Protein AF-A0A6M9U0V6-F1 (afdb_monomer_lite)

pLDDT: mean 88.98, std 13.95, range [37.47, 98.0]

Sequence (116 aa):
MRNNAQTLVLKNDWVPSSSGNAYIGKYTIGRFHMTESFIIEYMKLIHGIEIPDSWVSSCFTNISDIDTRKVMYMEGCDILTIDTMNKIRNAVKSPPEDLKIYCNGTHVTKIELMEE

Radius of gyration: 14.81 Å; chains: 1; bounding box: 31×38×35 Å

Structure (mmCIF, N/CA/C/O backbone):
data_AF-A0A6M9U0V6-F1
#
_entry.id   AF-A0A6M9U0V6-F1
#
loop_
_atom_site.group_PDB
_atom_site.id
_atom_site.type_symbol
_atom_site.label_atom_id
_atom_site.label_alt_id
_atom_site.label_comp_id
_atom_site.label_asym_id
_atom_site.label_entity_id
_atom_site.label_seq_id
_atom_site.pdbx_PDB_ins_code
_atom_site.Cartn_x
_atom_site.Cartn_y
_atom_site.Cartn_z
_atom_site.occupancy
_atom_site.B_iso_or_equiv
_atom_site.auth_seq_id
_atom_site.auth_comp_id
_atom_site.auth_asym_id
_atom_site.auth_atom_id
_atom_site.pdbx_PDB_model_num
ATOM 1 N N . MET A 1 1 ? 16.941 11.739 18.863 1.00 37.47 1 MET A N 1
ATOM 2 C CA . MET A 1 1 ? 16.164 10.671 18.199 1.00 37.47 1 MET A CA 1
ATOM 3 C C . MET A 1 1 ? 14.715 11.121 18.148 1.00 37.47 1 MET A C 1
ATOM 5 O O . MET A 1 1 ? 14.119 11.307 19.199 1.00 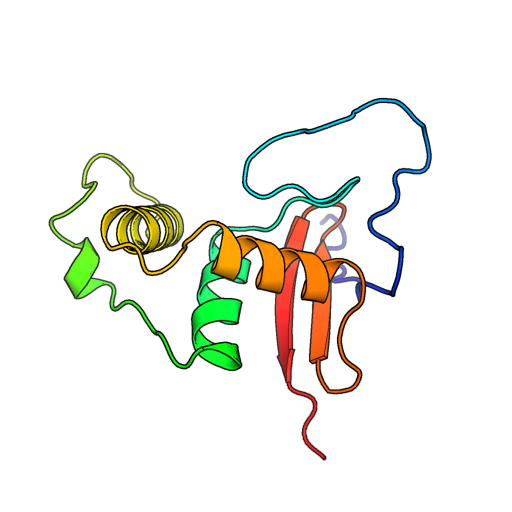37.47 1 MET A O 1
ATOM 9 N N . ARG A 1 2 ? 14.183 11.426 16.960 1.00 42.53 2 ARG A N 1
ATOM 10 C CA . ARG A 1 2 ? 12.759 11.763 16.804 1.00 42.53 2 ARG A CA 1
ATOM 11 C C . ARG A 1 2 ? 11.991 10.456 17.011 1.00 42.53 2 ARG A C 1
ATOM 13 O O . ARG A 1 2 ? 12.369 9.460 16.404 1.00 42.53 2 ARG A O 1
ATOM 20 N N . ASN A 1 3 ? 11.003 10.428 17.903 1.00 44.97 3 ASN A N 1
ATOM 21 C CA . ASN A 1 3 ? 10.148 9.257 18.087 1.00 44.97 3 ASN A CA 1
ATOM 22 C C . ASN A 1 3 ? 9.526 8.888 16.732 1.00 44.97 3 ASN A C 1
ATOM 24 O O . ASN A 1 3 ? 8.612 9.570 16.278 1.00 44.97 3 ASN A O 1
ATOM 28 N N . ASN A 1 4 ? 10.024 7.830 16.088 1.00 59.50 4 ASN A N 1
ATOM 29 C CA . ASN A 1 4 ? 9.398 7.197 14.924 1.00 59.50 4 ASN A CA 1
ATOM 30 C C . ASN A 1 4 ? 8.194 6.370 15.400 1.00 59.50 4 ASN A C 1
ATOM 32 O O . ASN A 1 4 ? 8.123 5.166 15.168 1.00 59.50 4 ASN A O 1
ATOM 36 N N . ALA A 1 5 ? 7.292 6.992 16.158 1.00 72.25 5 ALA A N 1
ATOM 37 C CA . ALA A 1 5 ? 6.092 6.326 16.624 1.00 72.25 5 ALA A CA 1
ATOM 38 C C . ALA A 1 5 ? 5.180 6.115 15.411 1.00 72.25 5 ALA A C 1
ATOM 40 O O . ALA A 1 5 ? 4.715 7.080 14.804 1.00 72.25 5 ALA A O 1
ATOM 41 N N . GLN A 1 6 ? 4.980 4.853 15.033 1.00 87.19 6 GLN A N 1
ATOM 42 C CA . GLN A 1 6 ? 3.932 4.483 14.093 1.00 87.19 6 GLN A CA 1
ATOM 43 C C . GLN A 1 6 ? 2.578 4.744 14.754 1.00 87.19 6 GLN A C 1
ATOM 45 O O . GLN A 1 6 ? 2.312 4.252 15.851 1.00 87.19 6 GLN A O 1
ATOM 50 N N . THR A 1 7 ? 1.732 5.515 14.081 1.00 94.00 7 THR A N 1
ATOM 51 C CA . THR A 1 7 ? 0.363 5.807 14.509 1.00 94.00 7 THR A CA 1
ATOM 52 C C . THR A 1 7 ? -0.600 5.006 13.646 1.00 94.00 7 THR A C 1
ATOM 54 O O . THR A 1 7 ? -0.417 4.934 12.432 1.00 94.00 7 THR A O 1
ATOM 57 N N . LEU A 1 8 ? -1.619 4.402 14.257 1.00 95.62 8 LEU A N 1
ATOM 58 C CA . LEU A 1 8 ? -2.688 3.725 13.524 1.00 95.62 8 LEU A CA 1
ATOM 59 C C . LEU A 1 8 ? -3.525 4.761 12.758 1.00 95.62 8 LEU A C 1
ATOM 61 O O . LEU A 1 8 ? -3.937 5.765 13.335 1.00 95.62 8 LEU A O 1
ATOM 65 N N . VAL A 1 9 ? -3.776 4.513 11.475 1.00 94.81 9 VAL A N 1
ATOM 66 C CA . VAL A 1 9 ? -4.673 5.323 10.647 1.00 94.81 9 VAL A CA 1
ATOM 67 C C . VAL A 1 9 ? -6.110 4.937 10.972 1.00 94.81 9 VAL A C 1
ATOM 69 O O . VAL A 1 9 ? -6.482 3.773 10.854 1.00 94.81 9 VAL A O 1
ATOM 72 N N . LEU A 1 10 ? -6.924 5.912 11.371 1.00 95.19 10 LEU A N 1
ATOM 73 C CA . LEU A 1 10 ? -8.345 5.721 11.638 1.00 95.19 10 LEU A CA 1
ATOM 74 C C . LEU A 1 10 ? -9.204 6.222 10.474 1.00 95.19 10 LEU A C 1
ATOM 76 O O . LEU A 1 10 ? -8.781 7.006 9.618 1.00 95.19 10 LEU A O 1
ATOM 80 N N . LYS A 1 11 ? -10.464 5.784 10.453 1.00 93.88 11 LYS A N 1
ATOM 81 C CA . LYS A 1 11 ? -11.451 6.260 9.484 1.00 93.88 11 LYS A CA 1
ATOM 82 C C . LYS A 1 11 ? -11.546 7.789 9.520 1.00 93.88 11 LYS A C 1
ATOM 84 O O . LYS A 1 11 ? -11.738 8.376 10.577 1.00 93.88 11 LYS A O 1
ATOM 89 N N . ASN A 1 12 ? -11.485 8.413 8.342 1.00 90.12 12 ASN A N 1
ATOM 90 C CA . ASN A 1 12 ? -11.526 9.869 8.136 1.00 90.12 12 ASN A CA 1
ATOM 91 C C . ASN A 1 12 ? -10.306 10.669 8.625 1.00 90.12 12 ASN A C 1
ATOM 93 O O . ASN A 1 12 ? -10.289 11.885 8.440 1.00 90.12 12 ASN A O 1
ATOM 97 N N . ASP A 1 13 ? -9.241 10.024 9.107 1.00 90.62 13 ASP A N 1
ATOM 98 C CA . ASP A 1 13 ? -7.990 10.714 9.461 1.00 90.62 13 ASP A CA 1
ATOM 99 C C . ASP A 1 13 ? -7.331 11.420 8.276 1.00 90.62 13 ASP A C 1
ATOM 101 O O . ASP A 1 13 ? -6.507 12.315 8.446 1.00 90.62 13 ASP A O 1
ATOM 105 N N . TRP A 1 14 ? -7.657 10.998 7.060 1.00 88.44 14 TRP A N 1
ATOM 106 C CA . TRP A 1 14 ? -7.140 11.596 5.840 1.00 88.44 14 TRP A CA 1
ATOM 107 C C . TRP A 1 14 ? -7.650 13.026 5.621 1.00 88.44 14 TRP A C 1
ATOM 109 O O . TRP A 1 14 ? -6.992 13.787 4.911 1.00 88.44 14 TRP A O 1
ATOM 119 N N . VAL A 1 15 ?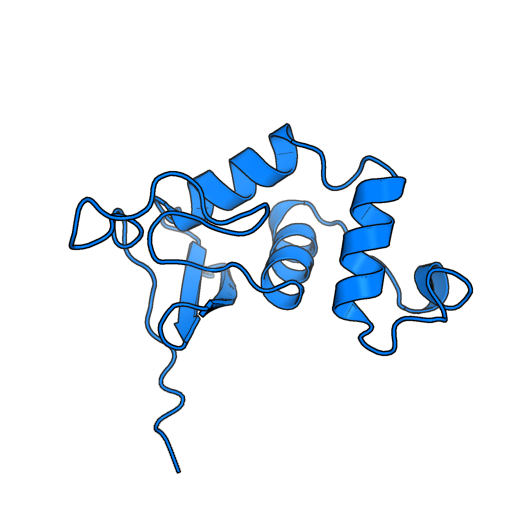 -8.796 13.403 6.203 1.00 86.69 15 VAL A N 1
ATOM 120 C CA . VAL A 1 15 ? -9.406 14.722 6.000 1.00 86.69 15 VAL A CA 1
ATOM 121 C C . VAL A 1 15 ? -8.468 15.797 6.566 1.00 86.69 15 VAL A C 1
ATOM 123 O O . VAL A 1 15 ? -8.147 15.770 7.757 1.00 86.69 15 VAL A O 1
ATOM 126 N N . PRO A 1 16 ? -7.982 16.740 5.739 1.00 72.25 16 PRO A N 1
ATOM 127 C CA . PRO A 1 16 ? -7.078 17.773 6.217 1.00 72.25 16 PRO A CA 1
ATOM 128 C C . PRO A 1 16 ? -7.803 18.704 7.196 1.00 72.25 16 PRO A C 1
ATOM 130 O O . PRO A 1 16 ? -8.971 19.041 7.012 1.00 72.25 16 PRO A O 1
ATOM 133 N N . SER A 1 17 ? -7.095 19.152 8.234 1.00 63.53 17 SER A N 1
ATOM 134 C CA . SER A 1 17 ? -7.638 20.075 9.243 1.00 63.53 17 SER A CA 1
ATOM 135 C C . SER A 1 17 ? -7.912 21.485 8.693 1.00 63.53 17 SER A C 1
ATOM 137 O O . SER A 1 17 ? -8.568 22.282 9.356 1.00 63.53 17 SER A O 1
ATOM 139 N N . SER A 1 18 ? -7.424 21.802 7.491 1.00 61.72 18 SER A N 1
ATOM 140 C CA . SER A 1 18 ? -7.697 23.045 6.769 1.00 61.72 18 SER A CA 1
ATOM 141 C C . SER A 1 18 ? -8.016 22.758 5.298 1.00 61.72 18 SER A C 1
ATOM 143 O O . SER A 1 18 ? -7.520 21.801 4.707 1.00 61.72 18 SER A O 1
ATOM 145 N N . SER A 1 19 ? -8.856 23.600 4.692 1.00 55.53 19 SER A N 1
ATOM 146 C CA . SER A 1 19 ? -9.334 23.486 3.303 1.00 55.53 19 SER A CA 1
ATOM 147 C C . SER A 1 19 ? -8.266 23.765 2.233 1.00 55.53 19 SER A C 1
ATOM 149 O O . SER A 1 19 ? -8.551 23.703 1.036 1.00 55.53 19 SER A O 1
ATOM 151 N N . GLY A 1 20 ? -7.037 24.081 2.643 1.00 53.31 20 GLY A N 1
ATOM 152 C CA . GLY A 1 20 ? -5.922 24.334 1.746 1.00 53.31 20 GLY A CA 1
ATOM 153 C C . GLY A 1 20 ? -5.269 23.029 1.322 1.00 53.31 20 GLY A C 1
ATOM 154 O O . GLY A 1 20 ? -4.433 22.516 2.058 1.00 53.31 20 GLY A O 1
ATOM 155 N N . ASN A 1 21 ? -5.675 22.531 0.150 1.00 49.62 21 ASN A N 1
ATOM 156 C CA . ASN A 1 21 ? -4.9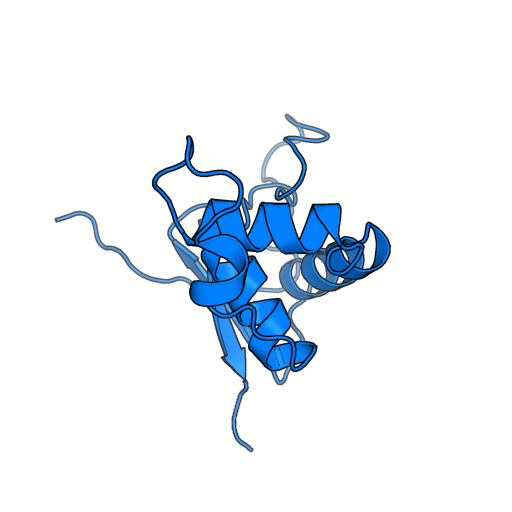10 21.733 -0.826 1.00 49.62 21 ASN A CA 1
ATOM 157 C C . ASN A 1 21 ? -5.763 20.591 -1.395 1.00 49.62 21 ASN A C 1
ATOM 159 O O . ASN A 1 21 ? -5.632 19.417 -1.042 1.00 49.62 21 ASN A O 1
ATOM 163 N N . ALA A 1 22 ? -6.645 20.964 -2.323 1.00 48.03 22 ALA A N 1
ATOM 164 C CA . ALA A 1 22 ? -7.210 20.034 -3.283 1.00 48.03 22 ALA A CA 1
ATOM 165 C C . ALA A 1 22 ? -6.073 19.489 -4.170 1.00 48.03 22 ALA A C 1
ATOM 167 O O . ALA A 1 22 ? -5.406 20.255 -4.854 1.00 48.03 22 ALA A O 1
ATOM 168 N N . TYR A 1 23 ? -5.891 18.166 -4.136 1.00 48.53 23 TYR A N 1
ATOM 169 C CA . TYR A 1 23 ? -5.013 17.350 -4.990 1.00 48.53 23 TYR A CA 1
ATOM 170 C C . TYR A 1 23 ? -3.491 17.628 -4.897 1.00 48.53 23 TYR A C 1
ATOM 172 O O . TYR A 1 23 ? -2.986 18.584 -5.472 1.00 48.53 23 TYR A O 1
ATOM 180 N N . ILE A 1 24 ? -2.731 16.738 -4.233 1.00 61.72 24 ILE A N 1
ATOM 181 C CA . ILE A 1 24 ? -1.271 16.889 -4.001 1.00 61.72 24 ILE A CA 1
ATOM 182 C C . ILE A 1 24 ? -0.453 15.719 -4.601 1.00 61.72 24 ILE A C 1
ATOM 184 O O . ILE A 1 24 ? 0.653 15.420 -4.167 1.00 61.72 24 ILE A O 1
ATOM 188 N N . GLY A 1 25 ? -0.976 15.032 -5.623 1.00 73.75 25 GLY A N 1
ATOM 189 C CA . GLY A 1 25 ? -0.218 14.037 -6.397 1.00 73.75 25 GLY A CA 1
ATOM 190 C C . GLY A 1 25 ? -0.696 12.588 -6.269 1.00 73.75 25 GLY A C 1
ATOM 191 O O . GLY A 1 25 ? -1.602 12.260 -5.501 1.00 73.75 25 GLY A O 1
ATOM 192 N N . LYS A 1 26 ? -0.079 11.715 -7.073 1.00 83.88 26 LYS A N 1
ATOM 193 C CA . LYS A 1 26 ? -0.539 10.349 -7.385 1.00 83.88 26 LYS A CA 1
ATOM 194 C C . LYS A 1 26 ? -0.784 9.468 -6.156 1.00 83.88 26 LYS A C 1
ATOM 196 O O . LYS A 1 26 ? -1.778 8.738 -6.122 1.00 83.88 26 LYS A O 1
ATOM 201 N N . TYR A 1 27 ? 0.069 9.577 -5.142 1.00 90.69 27 TYR A N 1
ATOM 202 C CA . TYR A 1 27 ? 0.025 8.754 -3.929 1.00 90.69 27 TYR A CA 1
ATOM 203 C C . TYR A 1 27 ? -0.508 9.502 -2.703 1.00 90.69 27 TYR A C 1
ATOM 205 O O . TYR A 1 27 ? -0.291 9.079 -1.572 1.00 90.69 27 TYR A O 1
ATOM 213 N N . THR A 1 28 ? -1.227 10.610 -2.902 1.00 89.81 28 THR A N 1
ATOM 214 C CA . THR A 1 28 ? -1.733 11.432 -1.793 1.00 89.81 28 THR A CA 1
ATOM 215 C C . THR A 1 28 ? -3.225 11.242 -1.530 1.00 89.81 28 THR A C 1
ATOM 217 O O . THR A 1 28 ? -4.018 11.001 -2.445 1.00 89.81 28 THR A O 1
ATOM 220 N N . ILE A 1 29 ? -3.610 11.337 -0.254 1.00 88.50 29 ILE A N 1
ATOM 221 C CA . ILE A 1 29 ? -4.993 11.248 0.231 1.00 88.50 29 ILE A CA 1
ATOM 222 C C . ILE A 1 29 ? -5.175 12.259 1.362 1.00 88.50 29 ILE A C 1
ATOM 224 O O . ILE A 1 29 ? -4.849 11.986 2.517 1.00 88.50 29 ILE A O 1
ATOM 228 N N . GLY A 1 30 ? -5.700 13.438 1.024 1.00 87.25 30 GLY A N 1
ATOM 229 C CA . GLY A 1 30 ? -5.811 14.550 1.967 1.00 87.25 30 GLY A CA 1
ATOM 230 C C . GLY A 1 30 ? -4.458 14.854 2.612 1.00 87.25 30 GLY A C 1
ATOM 231 O O . GLY A 1 30 ? -3.528 15.226 1.903 1.00 87.25 30 GLY A O 1
ATOM 232 N N . ARG A 1 31 ? -4.323 14.664 3.932 1.00 87.75 31 ARG A N 1
ATOM 233 C CA . ARG A 1 31 ? -3.042 14.879 4.636 1.00 87.75 31 ARG A CA 1
ATOM 234 C C . ARG A 1 31 ? -1.999 13.771 4.442 1.00 87.75 31 ARG A C 1
ATOM 236 O O . ARG A 1 31 ? -0.854 13.961 4.841 1.00 87.75 31 ARG A O 1
ATOM 243 N N . PHE A 1 32 ? -2.387 12.610 3.916 1.00 92.06 32 PHE A N 1
ATOM 244 C CA . PHE A 1 32 ? -1.516 11.442 3.835 1.00 92.06 32 PHE A CA 1
ATOM 245 C C . PHE A 1 32 ? -0.771 11.338 2.504 1.00 92.06 32 PHE A C 1
ATOM 247 O O . PHE A 1 32 ? -1.332 11.610 1.444 1.00 92.06 32 PHE A O 1
ATOM 254 N N . HIS A 1 33 ? 0.471 10.862 2.573 1.00 93.12 33 HIS A N 1
ATOM 255 C CA . HIS A 1 33 ? 1.289 10.422 1.448 1.00 93.12 33 HIS A CA 1
ATOM 256 C C . HIS A 1 33 ? 1.576 8.925 1.602 1.00 93.12 33 HIS A C 1
ATOM 258 O O . HIS A 1 33 ? 2.233 8.515 2.557 1.00 93.12 33 HIS A O 1
ATOM 264 N N . MET A 1 34 ? 1.080 8.099 0.687 1.00 95.19 34 MET A N 1
ATOM 265 C CA . MET A 1 34 ? 1.382 6.668 0.657 1.00 95.19 34 MET A CA 1
ATOM 266 C C . MET A 1 34 ? 2.801 6.466 0.139 1.00 95.19 34 MET A C 1
ATOM 268 O O . MET A 1 34 ? 3.139 6.986 -0.922 1.00 95.19 34 MET A O 1
ATOM 272 N N . THR A 1 35 ? 3.635 5.751 0.890 1.00 96.50 35 THR A N 1
ATOM 273 C CA . THR A 1 35 ? 4.974 5.395 0.411 1.00 96.50 35 THR A CA 1
ATOM 274 C C . THR A 1 35 ? 4.899 4.274 -0.616 1.00 96.50 35 THR A C 1
ATOM 276 O O . THR A 1 35 ? 3.983 3.451 -0.606 1.00 96.50 35 THR A O 1
ATOM 279 N N . GLU A 1 36 ? 5.897 4.212 -1.486 1.00 96.69 36 GLU A N 1
ATOM 280 C CA . GLU A 1 36 ? 6.065 3.148 -2.471 1.00 96.69 36 GLU A CA 1
ATOM 281 C C . GLU A 1 36 ? 6.137 1.780 -1.781 1.00 96.69 36 GLU A C 1
ATOM 283 O O . GLU A 1 36 ? 5.464 0.842 -2.204 1.00 96.69 36 GLU A O 1
ATOM 288 N N . SER A 1 37 ? 6.846 1.698 -0.651 1.00 96.56 37 SER A N 1
ATOM 289 C CA . SER A 1 37 ? 6.902 0.501 0.193 1.00 96.56 37 SER A CA 1
ATOM 290 C C . SER A 1 37 ? 5.523 0.052 0.691 1.00 96.56 37 SER A C 1
ATOM 292 O O . SER A 1 37 ? 5.204 -1.133 0.639 1.00 96.56 37 SER A O 1
ATOM 294 N N . PHE A 1 38 ? 4.664 0.987 1.114 1.00 97.62 38 PHE A N 1
ATOM 295 C CA . PHE A 1 38 ? 3.292 0.678 1.518 1.00 97.62 38 PHE A CA 1
ATOM 296 C C . PHE A 1 38 ? 2.458 0.176 0.335 1.00 97.62 38 PHE A C 1
ATOM 298 O O . PHE A 1 38 ? 1.692 -0.771 0.491 1.00 97.62 38 PHE A O 1
ATOM 305 N N . ILE A 1 39 ? 2.606 0.784 -0.846 1.00 97.94 39 ILE A N 1
ATOM 306 C CA . ILE A 1 39 ? 1.899 0.354 -2.060 1.00 97.94 39 ILE A CA 1
ATOM 307 C C . ILE A 1 39 ? 2.307 -1.075 -2.433 1.00 97.94 39 ILE A C 1
ATOM 309 O O . ILE A 1 39 ? 1.439 -1.898 -2.712 1.00 97.94 39 ILE A O 1
ATOM 313 N N . ILE A 1 40 ? 3.604 -1.386 -2.406 1.00 97.88 40 ILE A N 1
ATOM 314 C CA . ILE A 1 40 ? 4.119 -2.732 -2.693 1.00 97.88 40 ILE A CA 1
ATOM 315 C C . ILE A 1 40 ? 3.561 -3.747 -1.697 1.00 97.88 40 ILE A C 1
ATOM 317 O O . ILE A 1 40 ? 3.045 -4.783 -2.113 1.00 97.88 40 ILE A O 1
ATOM 321 N N . GLU A 1 41 ? 3.606 -3.438 -0.401 1.00 97.81 41 GLU A N 1
ATOM 322 C CA . GLU A 1 41 ? 3.100 -4.347 0.628 1.00 97.81 41 GLU A CA 1
ATOM 323 C C . GLU A 1 41 ? 1.582 -4.543 0.514 1.00 97.81 41 GLU A C 1
ATOM 325 O O . GLU A 1 41 ? 1.088 -5.660 0.644 1.00 97.81 41 GLU A O 1
ATOM 330 N N . TYR A 1 42 ? 0.829 -3.490 0.177 1.00 97.81 42 TYR A N 1
ATOM 331 C CA . TYR A 1 42 ? -0.602 -3.605 -0.107 1.00 97.81 42 TYR A CA 1
ATOM 332 C C . TYR A 1 42 ? -0.864 -4.552 -1.282 1.00 97.81 42 TYR A C 1
ATOM 334 O O . TYR A 1 42 ? -1.725 -5.427 -1.195 1.00 97.81 42 TYR A O 1
ATOM 342 N N . MET A 1 43 ? -0.129 -4.398 -2.387 1.00 98.00 43 MET A N 1
ATOM 343 C CA . MET A 1 43 ? -0.279 -5.270 -3.557 1.00 98.00 43 MET A CA 1
ATOM 344 C C . MET A 1 43 ? 0.055 -6.725 -3.221 1.00 98.00 43 MET A C 1
ATOM 346 O O . MET A 1 43 ? -0.651 -7.635 -3.660 1.00 98.00 43 MET A O 1
ATOM 350 N N . LYS A 1 44 ? 1.065 -6.946 -2.380 1.00 97.44 44 LYS A N 1
ATOM 351 C CA . LYS A 1 44 ? 1.425 -8.276 -1.900 1.00 97.44 44 LYS A CA 1
ATOM 352 C C . LYS A 1 44 ? 0.331 -8.886 -1.024 1.00 97.44 44 LYS A C 1
ATOM 354 O O . LYS A 1 44 ? -0.139 -9.977 -1.330 1.00 97.44 44 LYS A O 1
ATOM 359 N N . LEU A 1 45 ? -0.098 -8.192 0.030 1.00 96.38 45 LEU A N 1
ATOM 360 C CA . LEU A 1 45 ? -1.033 -8.733 1.022 1.00 96.38 45 LEU A CA 1
ATOM 361 C C . LEU A 1 45 ? -2.469 -8.846 0.500 1.00 96.38 45 LEU A C 1
ATOM 363 O O . LEU A 1 45 ? -3.134 -9.844 0.754 1.00 96.38 45 LEU A O 1
ATOM 367 N N . ILE A 1 46 ? -2.956 -7.836 -0.225 1.00 96.38 46 ILE A N 1
ATOM 368 C CA . ILE A 1 46 ? -4.369 -7.746 -0.628 1.00 96.38 46 ILE A CA 1
ATOM 369 C C . ILE A 1 46 ? -4.602 -8.332 -2.020 1.00 96.38 46 ILE A C 1
ATOM 371 O O . ILE A 1 46 ? -5.650 -8.923 -2.278 1.00 96.38 46 ILE A O 1
ATOM 375 N N . HIS A 1 47 ? -3.641 -8.171 -2.932 1.00 95.44 47 HIS A N 1
ATOM 376 C CA . HIS A 1 47 ? -3.769 -8.651 -4.309 1.00 95.44 47 HIS A CA 1
ATOM 377 C C . HIS A 1 47 ? -2.961 -9.924 -4.596 1.00 95.44 47 HIS A C 1
ATOM 379 O O . HIS A 1 47 ? -3.134 -10.499 -5.669 1.00 95.44 47 HIS A O 1
ATOM 385 N N . GLY A 1 48 ? -2.106 -10.382 -3.674 1.00 96.56 48 GLY A N 1
ATOM 386 C CA . GLY A 1 48 ? -1.242 -11.546 -3.894 1.00 96.56 48 GLY A CA 1
ATOM 387 C C . GLY A 1 48 ? -0.175 -11.314 -4.968 1.00 96.56 48 GLY A C 1
ATOM 388 O O . GLY A 1 48 ? 0.343 -12.275 -5.534 1.00 96.56 48 GLY A O 1
ATOM 389 N N . ILE A 1 49 ? 0.123 -10.051 -5.293 1.00 97.00 49 ILE A N 1
ATOM 390 C CA . ILE A 1 49 ? 1.062 -9.680 -6.353 1.00 97.00 49 ILE A CA 1
ATOM 391 C C . ILE A 1 49 ? 2.352 -9.190 -5.712 1.00 97.00 49 ILE A C 1
ATOM 393 O O . ILE A 1 49 ? 2.407 -8.105 -5.137 1.00 97.00 49 ILE A O 1
ATOM 397 N N . GLU A 1 50 ? 3.410 -9.978 -5.863 1.00 96.94 50 GLU A N 1
ATOM 398 C CA . GLU A 1 50 ? 4.759 -9.623 -5.441 1.00 96.94 50 GLU A CA 1
ATOM 399 C C . GLU A 1 50 ? 5.646 -9.434 -6.673 1.00 96.94 50 GLU A C 1
ATOM 401 O O . GLU A 1 50 ? 5.717 -10.314 -7.529 1.00 96.94 50 GLU A O 1
ATOM 406 N N . ILE A 1 51 ? 6.315 -8.280 -6.767 1.00 96.62 51 ILE A N 1
ATOM 407 C CA . ILE A 1 51 ? 7.269 -7.982 -7.842 1.00 96.62 51 ILE A CA 1
ATOM 408 C C . ILE A 1 51 ? 8.683 -8.317 -7.353 1.00 96.62 51 ILE A C 1
ATOM 410 O O . ILE A 1 51 ? 9.202 -7.610 -6.482 1.00 96.62 51 ILE A O 1
ATOM 414 N N . PRO A 1 52 ? 9.338 -9.359 -7.898 1.00 95.56 52 PRO A N 1
ATOM 415 C CA . PRO A 1 52 ? 10.708 -9.698 -7.537 1.00 95.56 52 PRO A CA 1
ATOM 416 C C . PRO A 1 52 ? 11.699 -8.621 -7.987 1.00 95.56 52 PRO A C 1
ATOM 418 O O . PRO A 1 52 ? 11.567 -8.057 -9.075 1.00 95.56 52 PRO A O 1
ATOM 421 N N . ASP A 1 53 ? 12.766 -8.407 -7.214 1.00 95.19 53 ASP A N 1
ATOM 422 C CA . ASP A 1 53 ? 13.850 -7.479 -7.581 1.00 95.19 53 ASP A CA 1
ATOM 423 C C . ASP A 1 53 ? 14.466 -7.821 -8.949 1.00 95.19 53 ASP A C 1
ATOM 425 O O . ASP A 1 53 ? 14.861 -6.935 -9.709 1.00 95.19 53 ASP A O 1
ATOM 429 N N . SER A 1 54 ? 14.504 -9.111 -9.304 1.00 94.88 54 SER A N 1
ATOM 430 C CA . SER A 1 54 ? 15.025 -9.581 -10.589 1.00 94.88 54 SER A CA 1
ATOM 431 C C . SER A 1 54 ? 14.237 -9.047 -11.787 1.00 94.88 54 SER A C 1
ATOM 433 O O . SER A 1 54 ? 14.849 -8.765 -12.816 1.00 94.88 54 SER A O 1
ATOM 435 N N . TRP A 1 55 ? 12.922 -8.837 -11.661 1.00 94.25 55 TRP A N 1
ATOM 436 C CA . TRP A 1 55 ? 12.077 -8.326 -12.748 1.00 94.25 55 TRP A CA 1
ATOM 437 C C . TRP A 1 55 ? 12.378 -6.871 -13.076 1.00 94.25 55 TRP A C 1
ATOM 439 O O . TRP A 1 55 ? 12.312 -6.465 -14.233 1.00 94.25 55 TRP A O 1
ATOM 449 N N . VAL A 1 56 ? 12.739 -6.091 -12.059 1.00 95.38 56 VAL A N 1
ATOM 450 C CA . VAL A 1 56 ? 13.082 -4.683 -12.242 1.00 95.38 56 VAL A CA 1
ATOM 451 C C . VAL A 1 56 ? 14.572 -4.466 -12.440 1.00 95.38 56 VAL A C 1
ATOM 453 O O . VAL A 1 56 ? 14.935 -3.378 -12.857 1.00 95.38 56 VAL A O 1
ATOM 456 N N . SER A 1 57 ? 15.429 -5.468 -12.215 1.00 90.88 57 SER A N 1
ATOM 457 C CA . SER A 1 57 ? 16.897 -5.353 -12.210 1.00 90.88 57 SER A CA 1
ATOM 458 C C . SER A 1 57 ? 17.504 -4.676 -13.450 1.00 90.88 57 SER A C 1
ATOM 460 O O . SER A 1 57 ? 18.436 -3.881 -13.305 1.00 90.88 57 SER A O 1
ATOM 462 N N . SER A 1 58 ? 16.935 -4.901 -14.637 1.00 89.81 58 SER A N 1
ATOM 463 C CA . SER A 1 58 ? 17.348 -4.295 -15.912 1.00 89.81 58 SER A CA 1
ATOM 464 C C . SER A 1 58 ? 16.508 -3.086 -16.349 1.00 89.81 58 SER A C 1
ATOM 466 O O . SER A 1 58 ? 16.829 -2.449 -17.349 1.00 89.81 58 SER A O 1
ATOM 468 N N . CYS A 1 59 ? 15.434 -2.759 -15.628 1.00 87.62 59 CYS A N 1
ATOM 469 C CA . CYS A 1 59 ? 14.518 -1.658 -15.932 1.00 87.62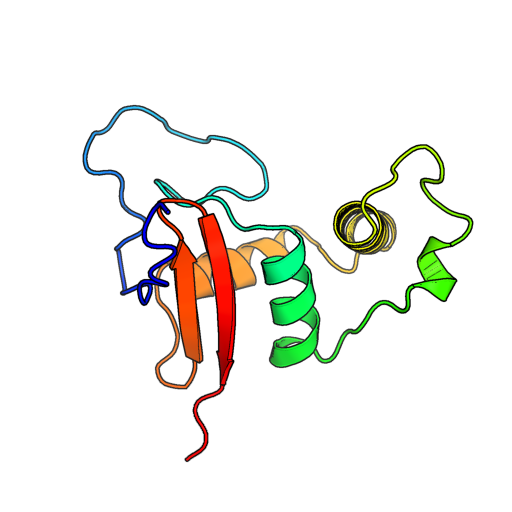 59 CYS A CA 1
ATOM 470 C C . CYS A 1 59 ? 14.743 -0.483 -14.975 1.00 87.62 59 CYS A C 1
ATOM 472 O O . CYS A 1 59 ? 15.046 -0.688 -13.800 1.00 87.62 59 CYS A O 1
ATOM 474 N N . PHE A 1 60 ? 14.564 0.754 -15.453 1.00 89.19 60 PHE A N 1
ATOM 475 C CA . PHE A 1 60 ? 14.679 1.962 -14.619 1.00 89.19 60 PHE A CA 1
ATOM 476 C C . PHE A 1 60 ? 16.015 2.046 -13.853 1.00 89.19 60 PHE A C 1
ATOM 478 O O . PHE A 1 60 ? 16.064 2.453 -12.697 1.00 89.19 60 PHE A O 1
ATOM 485 N N . THR A 1 61 ? 17.114 1.614 -14.481 1.00 90.94 61 THR A N 1
ATOM 486 C CA . THR A 1 61 ? 18.443 1.493 -13.846 1.00 90.94 61 THR A CA 1
ATOM 487 C C . THR A 1 61 ? 19.046 2.833 -13.422 1.00 90.94 61 THR A C 1
ATOM 489 O O . THR A 1 61 ? 19.983 2.868 -12.631 1.00 90.94 61 THR A O 1
ATOM 492 N N . ASN A 1 62 ? 18.492 3.941 -13.916 1.00 94.94 62 ASN A N 1
ATOM 493 C CA . ASN A 1 62 ? 18.802 5.302 -13.489 1.00 94.94 62 ASN A CA 1
ATOM 494 C C . ASN A 1 62 ? 18.214 5.665 -12.111 1.00 94.94 62 ASN A C 1
ATOM 496 O O . ASN A 1 62 ? 18.532 6.728 -11.585 1.00 94.94 62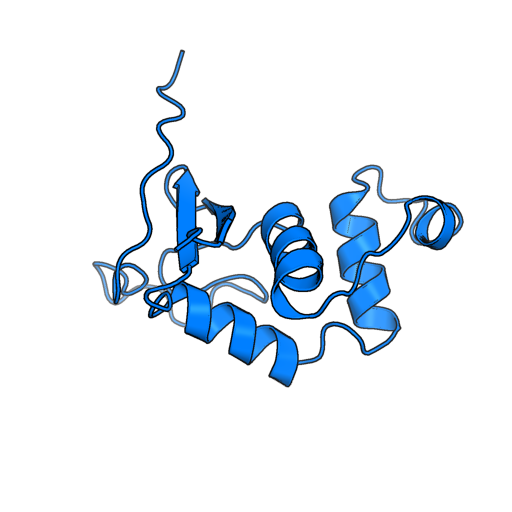 ASN A O 1
ATOM 500 N N . ILE A 1 63 ? 17.355 4.818 -11.540 1.00 95.19 63 ILE A N 1
ATOM 501 C CA . ILE A 1 63 ? 16.754 4.986 -10.215 1.00 95.19 63 ILE A CA 1
ATOM 502 C C . ILE A 1 63 ? 17.404 3.973 -9.273 1.00 95.19 63 ILE A C 1
ATOM 504 O O . ILE A 1 63 ? 17.425 2.779 -9.553 1.00 95.19 63 ILE A O 1
ATOM 508 N N . SER A 1 64 ? 17.957 4.443 -8.154 1.00 94.06 64 SER A N 1
ATOM 509 C CA . SER A 1 64 ? 18.621 3.569 -7.179 1.00 94.06 64 SER A CA 1
ATOM 510 C C . SER A 1 64 ? 17.645 2.883 -6.224 1.00 94.06 64 SER A C 1
ATOM 512 O O . SER A 1 64 ? 17.928 1.788 -5.749 1.00 94.06 64 SER A O 1
ATOM 514 N N . ASP A 1 65 ? 16.517 3.530 -5.925 1.00 95.19 65 ASP A N 1
ATOM 515 C CA . ASP A 1 65 ? 15.516 3.016 -4.993 1.00 95.19 65 ASP A CA 1
ATOM 516 C C . ASP A 1 65 ? 14.698 1.880 -5.624 1.00 95.19 65 ASP A C 1
ATOM 518 O O . ASP A 1 65 ? 14.041 2.060 -6.652 1.00 95.19 65 ASP A O 1
ATOM 522 N N . ILE A 1 66 ? 14.762 0.691 -5.022 1.00 95.38 66 ILE A N 1
ATOM 523 C CA . ILE A 1 66 ? 14.154 -0.517 -5.589 1.00 95.38 66 ILE A CA 1
ATOM 524 C C . ILE A 1 66 ? 12.624 -0.474 -5.535 1.00 95.38 66 ILE A C 1
ATOM 526 O O . ILE A 1 66 ? 11.972 -0.926 -6.477 1.00 95.38 66 ILE A O 1
ATOM 530 N N . ASP A 1 67 ? 12.052 0.123 -4.491 1.00 96.31 67 ASP A N 1
ATOM 531 C CA . ASP A 1 67 ? 10.604 0.214 -4.317 1.00 96.31 67 ASP A CA 1
ATOM 532 C C . ASP A 1 67 ? 9.991 1.146 -5.366 1.00 96.31 67 ASP A C 1
ATOM 534 O O . ASP A 1 67 ? 9.018 0.792 -6.034 1.00 96.31 67 ASP A O 1
ATOM 538 N N . THR A 1 68 ? 10.638 2.281 -5.630 1.00 96.19 68 THR A N 1
ATOM 539 C CA . THR A 1 68 ? 10.275 3.174 -6.735 1.00 96.19 68 THR A CA 1
ATOM 540 C C . THR A 1 68 ? 10.274 2.428 -8.070 1.00 96.19 68 THR A C 1
ATOM 542 O O . THR A 1 68 ? 9.316 2.534 -8.838 1.00 96.19 68 THR A O 1
ATOM 545 N N . ARG A 1 69 ? 11.301 1.611 -8.349 1.00 97.06 69 ARG A N 1
ATOM 546 C CA . ARG A 1 69 ? 11.364 0.816 -9.591 1.00 97.06 69 ARG A CA 1
ATOM 547 C C . ARG A 1 69 ? 10.240 -0.214 -9.676 1.00 97.06 69 ARG A C 1
ATOM 549 O O . ARG A 1 69 ? 9.678 -0.390 -10.754 1.00 97.06 69 ARG A O 1
ATOM 556 N N . LYS A 1 70 ? 9.895 -0.881 -8.569 1.00 97.56 70 LYS A N 1
ATOM 557 C CA . LYS A 1 70 ? 8.774 -1.836 -8.505 1.00 97.56 70 LYS A CA 1
ATOM 558 C C . LYS A 1 70 ? 7.441 -1.155 -8.768 1.00 97.56 70 LYS A C 1
ATOM 560 O O . LYS A 1 70 ? 6.659 -1.666 -9.562 1.00 97.56 70 LYS A O 1
ATOM 565 N N . VAL A 1 71 ? 7.196 0.006 -8.165 1.00 96.94 71 V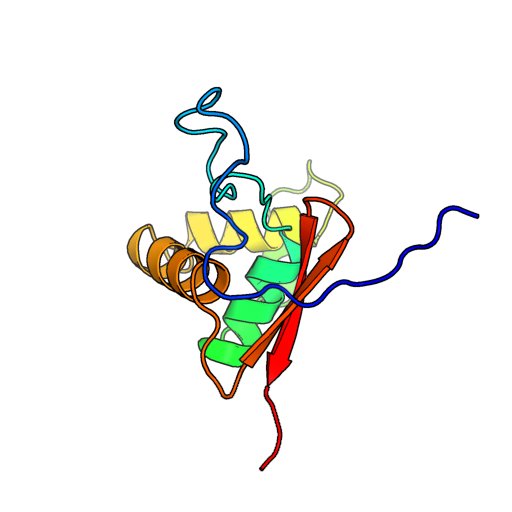AL A N 1
ATOM 566 C CA . VAL A 1 71 ? 5.973 0.775 -8.417 1.00 96.94 71 VAL A CA 1
ATOM 567 C C . VAL A 1 71 ? 5.897 1.217 -9.878 1.00 96.94 71 VAL A C 1
ATOM 569 O O . VAL A 1 71 ? 4.890 0.958 -10.531 1.00 96.94 71 VAL A O 1
ATOM 572 N N . MET A 1 72 ? 6.975 1.770 -10.441 1.00 96.00 72 MET A N 1
ATOM 573 C CA . MET A 1 72 ? 7.017 2.142 -11.863 1.00 96.00 72 MET A CA 1
ATOM 574 C C . MET A 1 72 ? 6.814 0.945 -12.798 1.00 96.00 72 MET A C 1
ATOM 576 O O . MET A 1 72 ? 6.150 1.073 -13.825 1.00 96.00 72 MET A O 1
ATOM 580 N N . TYR A 1 73 ? 7.353 -0.224 -12.447 1.00 96.94 73 TYR A N 1
ATOM 581 C CA . TYR A 1 73 ? 7.112 -1.461 -13.184 1.00 96.94 73 TYR A CA 1
ATOM 582 C C . TYR A 1 73 ? 5.636 -1.865 -13.135 1.00 96.94 73 TYR A C 1
ATOM 584 O O . TYR A 1 73 ? 5.042 -2.118 -14.179 1.00 96.94 73 TYR A O 1
ATOM 592 N N . MET A 1 74 ? 5.015 -1.862 -11.948 1.00 97.12 74 MET A N 1
ATOM 593 C CA . MET A 1 74 ? 3.588 -2.168 -11.813 1.00 97.12 74 MET A CA 1
ATOM 594 C C . MET A 1 74 ? 2.714 -1.208 -12.625 1.00 97.12 74 MET A C 1
ATOM 596 O O . MET A 1 74 ? 1.686 -1.611 -13.156 1.00 97.12 74 MET A O 1
ATOM 600 N N . GLU A 1 75 ? 3.112 0.052 -12.749 1.00 95.62 75 GLU A N 1
ATOM 601 C CA . GLU A 1 75 ? 2.400 1.038 -13.561 1.00 95.62 75 GLU A CA 1
ATOM 602 C C . GLU A 1 75 ? 2.584 0.809 -15.057 1.00 95.62 75 GLU A C 1
ATOM 604 O O . GLU A 1 75 ? 1.609 0.841 -15.799 1.00 95.62 75 GLU A O 1
ATOM 609 N N . GLY A 1 76 ? 3.817 0.549 -15.499 1.00 95.00 76 GLY A N 1
ATOM 610 C CA . GLY A 1 76 ? 4.119 0.273 -16.905 1.00 95.00 76 GLY A CA 1
ATOM 611 C C . GLY A 1 76 ? 3.535 -1.048 -17.414 1.00 95.00 76 GLY A C 1
ATOM 612 O O . GLY A 1 76 ? 3.371 -1.210 -18.620 1.00 95.00 76 GLY A O 1
ATOM 613 N N . CYS A 1 77 ? 3.219 -1.978 -16.510 1.00 95.19 77 CYS A N 1
ATOM 614 C CA . CYS A 1 77 ? 2.608 -3.271 -16.816 1.00 95.19 77 CYS A CA 1
ATOM 615 C C . CYS A 1 77 ? 1.101 -3.331 -16.510 1.00 95.19 77 CYS A C 1
ATOM 617 O O . CYS A 1 77 ? 0.558 -4.431 -16.431 1.00 95.19 77 CYS A O 1
ATOM 619 N N . ASP A 1 78 ? 0.432 -2.192 -16.295 1.00 96.00 78 ASP A N 1
ATOM 620 C CA . ASP A 1 78 ? -1.007 -2.111 -15.983 1.00 96.00 78 ASP A CA 1
ATOM 621 C C . ASP A 1 78 ? -1.447 -2.933 -14.747 1.00 96.00 78 ASP A C 1
ATOM 623 O O . ASP A 1 78 ? -2.611 -3.301 -14.596 1.00 96.00 78 ASP A O 1
ATOM 627 N N . ILE A 1 79 ? -0.531 -3.198 -13.812 1.00 96.62 79 ILE A N 1
ATOM 628 C CA . ILE A 1 79 ? -0.812 -3.849 -12.522 1.00 96.62 79 ILE A CA 1
ATOM 629 C C . ILE A 1 79 ? -1.383 -2.816 -11.535 1.00 96.62 79 ILE A C 1
ATOM 631 O O . ILE A 1 79 ? -2.398 -3.050 -10.869 1.00 96.62 79 ILE A O 1
ATOM 635 N N . LEU A 1 80 ? -0.762 -1.633 -11.467 1.00 96.44 80 LEU A N 1
ATOM 636 C CA . LEU A 1 80 ? -1.168 -0.523 -10.600 1.00 96.44 80 LEU A CA 1
ATOM 637 C C . LEU A 1 80 ? -2.051 0.483 -11.358 1.00 96.44 80 LEU A C 1
ATOM 639 O O . LEU A 1 80 ? -1.713 1.656 -11.522 1.00 96.44 80 LEU A O 1
ATOM 643 N N . THR A 1 81 ? -3.196 0.005 -11.848 1.00 95.31 81 THR A N 1
ATOM 644 C CA . THR A 1 81 ? -4.176 0.828 -12.577 1.00 95.31 81 THR A CA 1
ATOM 645 C C . THR A 1 81 ? -4.802 1.921 -11.699 1.00 95.31 81 THR A C 1
ATOM 647 O O . THR A 1 81 ? -4.694 1.911 -10.469 1.00 95.31 81 THR A O 1
ATOM 650 N N . ILE A 1 82 ? -5.536 2.853 -12.321 1.00 92.62 82 ILE A N 1
ATOM 651 C CA . ILE A 1 82 ? -6.334 3.863 -11.601 1.00 92.62 82 ILE A CA 1
ATOM 652 C C . ILE A 1 82 ? -7.319 3.197 -10.629 1.00 92.62 82 ILE A C 1
ATOM 654 O O . ILE A 1 82 ? -7.464 3.664 -9.496 1.00 92.62 82 ILE A O 1
ATOM 658 N N . ASP A 1 83 ? -7.953 2.098 -11.039 1.00 94.56 83 ASP A N 1
ATOM 659 C CA . ASP A 1 83 ? -8.913 1.368 -10.212 1.00 94.56 83 ASP A CA 1
ATOM 660 C C . ASP A 1 83 ? -8.236 0.685 -9.025 1.00 94.56 83 ASP A C 1
ATOM 662 O O . ASP A 1 83 ? -8.721 0.795 -7.896 1.00 94.56 83 ASP A O 1
ATOM 666 N N . THR A 1 84 ? -7.083 0.046 -9.248 1.00 95.81 84 THR A N 1
ATOM 667 C CA . THR A 1 84 ? -6.261 -0.522 -8.170 1.00 95.81 84 THR A CA 1
ATOM 668 C C . THR A 1 84 ? -5.862 0.570 -7.180 1.00 95.81 84 THR A C 1
ATOM 670 O O . THR A 1 84 ? -6.126 0.454 -5.985 1.00 95.81 84 THR A O 1
ATOM 673 N N . MET A 1 85 ? -5.339 1.698 -7.666 1.00 95.06 85 MET A N 1
ATOM 674 C CA . MET A 1 85 ? -4.990 2.833 -6.811 1.00 95.06 85 MET A CA 1
ATOM 675 C C . MET A 1 85 ? -6.191 3.384 -6.038 1.00 95.06 85 MET A C 1
ATOM 677 O O . MET A 1 85 ? -6.048 3.768 -4.880 1.00 95.06 85 MET A O 1
ATOM 681 N N . ASN A 1 86 ? -7.386 3.421 -6.629 1.00 93.44 86 ASN A N 1
ATOM 682 C CA . ASN A 1 86 ? -8.596 3.847 -5.925 1.00 93.44 86 ASN A CA 1
ATOM 683 C C . ASN A 1 86 ? -8.974 2.893 -4.785 1.00 93.44 86 ASN A C 1
ATOM 685 O O . ASN A 1 86 ? -9.393 3.368 -3.729 1.00 93.44 86 ASN A O 1
ATOM 689 N N . LYS A 1 87 ? -8.770 1.579 -4.948 1.00 95.38 87 LYS A N 1
ATOM 690 C CA . LYS A 1 87 ? -8.955 0.596 -3.867 1.00 95.38 87 LYS A CA 1
ATOM 691 C C . LYS A 1 87 ? -7.977 0.837 -2.718 1.00 95.38 87 LYS A C 1
ATOM 693 O O . LYS A 1 87 ? -8.425 0.958 -1.578 1.00 95.38 87 LYS A O 1
ATOM 698 N N . ILE A 1 88 ? -6.690 1.036 -3.022 1.00 96.19 88 ILE A N 1
ATOM 699 C CA . ILE A 1 88 ? -5.669 1.392 -2.019 1.00 96.19 88 ILE A CA 1
ATOM 700 C C . ILE A 1 88 ? -6.093 2.660 -1.270 1.00 96.19 88 ILE A C 1
ATOM 702 O O . ILE A 1 88 ? -6.106 2.699 -0.039 1.00 96.19 88 ILE A O 1
ATOM 706 N N . ARG A 1 89 ? -6.525 3.696 -2.003 1.00 95.00 89 ARG A N 1
ATOM 707 C CA . ARG A 1 89 ? -6.970 4.950 -1.385 1.00 95.00 89 ARG A CA 1
ATOM 708 C C . ARG A 1 89 ? -8.172 4.759 -0.472 1.00 95.00 89 ARG A C 1
ATOM 710 O O . ARG A 1 89 ? -8.213 5.356 0.599 1.00 95.00 89 ARG A O 1
ATOM 717 N N . ASN A 1 90 ? -9.149 3.958 -0.879 1.00 94.12 90 ASN A N 1
ATOM 718 C CA . ASN A 1 90 ? -10.331 3.700 -0.065 1.00 94.12 90 ASN A CA 1
ATOM 719 C C . ASN A 1 90 ? -9.977 2.952 1.225 1.00 94.12 90 ASN A C 1
ATOM 721 O O . ASN A 1 90 ? -10.483 3.333 2.279 1.00 94.12 90 ASN A O 1
ATOM 725 N N . ALA A 1 91 ? -9.051 1.990 1.161 1.00 95.56 91 ALA A N 1
ATOM 726 C CA . ALA A 1 91 ? -8.540 1.308 2.345 1.00 95.56 91 ALA A CA 1
ATOM 727 C C . ALA A 1 91 ? -7.840 2.281 3.308 1.00 95.56 91 ALA A C 1
ATOM 729 O O . ALA A 1 91 ? -8.084 2.233 4.501 1.00 95.56 91 ALA A O 1
ATOM 730 N N . VAL A 1 92 ? -7.048 3.239 2.821 1.00 95.25 92 VAL A N 1
ATOM 731 C CA . VAL A 1 92 ? -6.444 4.258 3.704 1.00 95.25 92 VAL A CA 1
ATOM 732 C C . VAL A 1 92 ? -7.491 5.230 4.269 1.00 95.25 92 VAL A C 1
ATOM 734 O O . VAL A 1 92 ? -7.381 5.663 5.414 1.00 95.25 92 VAL A O 1
ATOM 737 N N . LYS A 1 93 ? -8.519 5.597 3.491 1.00 94.69 93 LYS A N 1
ATOM 738 C CA . LYS A 1 93 ? -9.576 6.521 3.948 1.00 94.69 93 LYS A CA 1
ATOM 739 C C . LYS A 1 93 ? -10.440 5.931 5.062 1.00 94.69 93 LYS A C 1
ATOM 741 O O . LYS A 1 93 ? -10.902 6.663 5.942 1.00 94.69 93 LYS A O 1
ATOM 746 N N . SER A 1 94 ? -10.712 4.638 4.962 1.00 95.12 94 SER A N 1
ATOM 747 C CA . SER A 1 94 ? -11.541 3.877 5.885 1.00 95.12 94 SER A CA 1
ATOM 748 C C . SER A 1 94 ? -10.993 2.451 5.951 1.00 95.12 94 SER A C 1
ATOM 750 O O . SER A 1 94 ? -11.508 1.595 5.228 1.00 95.12 94 SER A O 1
ATOM 752 N N . PRO A 1 95 ? -9.958 2.207 6.779 1.00 95.62 95 PRO A N 1
ATOM 753 C CA . PRO A 1 95 ? -9.375 0.878 6.931 1.00 95.62 95 PRO A CA 1
ATOM 754 C C . PRO A 1 95 ? -10.453 -0.161 7.266 1.00 95.62 95 PRO A C 1
ATOM 756 O O . PRO A 1 95 ? -11.291 0.116 8.132 1.00 95.62 95 PRO A O 1
ATOM 759 N N . PRO A 1 96 ? -10.491 -1.300 6.548 1.00 93.88 96 PRO A N 1
ATOM 760 C CA . PRO A 1 96 ? -11.302 -2.456 6.919 1.00 93.88 96 PRO A CA 1
ATOM 761 C C . PRO A 1 96 ? -11.014 -2.933 8.348 1.00 93.88 96 PRO A C 1
ATOM 763 O O . PRO A 1 96 ? -9.936 -2.679 8.880 1.00 93.88 96 PRO A O 1
ATOM 766 N N . GLU A 1 97 ? -11.970 -3.622 8.972 1.00 92.31 97 GLU A N 1
ATOM 767 C CA . GLU A 1 97 ? -11.826 -4.096 10.360 1.00 92.31 97 GLU A CA 1
ATOM 768 C C . GLU A 1 97 ? -10.701 -5.125 10.524 1.00 92.31 97 GLU A C 1
ATOM 770 O O . GLU A 1 97 ? -10.035 -5.146 11.553 1.00 92.31 97 GLU A O 1
ATOM 775 N N . ASP A 1 98 ? -10.453 -5.924 9.490 1.00 94.31 98 ASP A N 1
ATOM 776 C CA . ASP A 1 98 ? -9.401 -6.937 9.400 1.00 94.31 98 ASP A CA 1
ATOM 777 C C . ASP A 1 98 ? -8.031 -6.361 9.001 1.00 94.31 98 ASP A C 1
ATOM 779 O O . ASP A 1 98 ? -7.065 -7.107 8.833 1.00 94.31 98 ASP A O 1
ATOM 783 N N . LEU A 1 99 ? -7.916 -5.035 8.860 1.00 94.62 99 LEU A N 1
ATOM 784 C CA . LEU A 1 99 ? -6.720 -4.381 8.347 1.00 94.62 99 LEU A CA 1
ATOM 785 C C . LEU A 1 99 ? -6.248 -3.232 9.237 1.00 94.62 99 LEU A C 1
ATOM 787 O O . LEU A 1 99 ? -6.935 -2.229 9.431 1.00 94.62 99 LEU A O 1
ATOM 791 N N . LYS A 1 100 ? -4.995 -3.305 9.686 1.00 96.31 100 LYS A N 1
ATOM 792 C CA . LYS A 1 100 ? -4.322 -2.184 10.350 1.00 96.31 100 LYS A CA 1
ATOM 793 C C . LYS A 1 100 ? -3.390 -1.483 9.379 1.00 96.31 100 LYS A C 1
ATOM 795 O O . LYS A 1 100 ? -2.485 -2.089 8.818 1.00 96.31 100 LYS A O 1
ATOM 800 N N . ILE A 1 101 ? -3.589 -0.180 9.210 1.00 97.00 101 ILE A N 1
ATOM 801 C CA . ILE A 1 101 ? -2.718 0.687 8.413 1.00 97.00 101 ILE A CA 1
ATOM 802 C C . ILE A 1 101 ? -2.037 1.673 9.356 1.00 97.00 101 ILE A C 1
ATOM 804 O O . ILE A 1 101 ? -2.695 2.270 10.205 1.00 97.00 101 ILE A O 1
ATOM 808 N N . TYR A 1 102 ? -0.732 1.875 9.198 1.00 96.88 102 TYR A N 1
ATOM 809 C CA . TYR A 1 102 ? 0.050 2.763 10.052 1.00 96.88 102 TYR A CA 1
ATOM 810 C C . TYR A 1 102 ? 0.729 3.875 9.261 1.00 96.88 102 TYR A C 1
ATOM 812 O O . TYR A 1 102 ? 1.162 3.693 8.119 1.00 96.88 102 TYR A O 1
ATOM 820 N N . CYS A 1 103 ? 0.883 5.025 9.912 1.00 95.25 103 CYS A N 1
ATOM 821 C CA . CYS A 1 103 ? 1.614 6.165 9.388 1.00 95.25 103 CYS A CA 1
ATOM 822 C C . CYS A 1 103 ? 2.738 6.628 10.327 1.00 95.25 103 CYS A C 1
ATOM 824 O O . CYS A 1 103 ? 2.694 6.431 11.540 1.00 95.25 103 CYS A O 1
ATOM 826 N N . ASN A 1 104 ? 3.754 7.274 9.755 1.00 94.44 104 ASN A N 1
ATOM 827 C CA . ASN A 1 104 ? 4.757 8.062 10.465 1.00 94.44 104 ASN A CA 1
ATOM 828 C C . ASN A 1 104 ? 4.585 9.534 10.059 1.00 94.44 104 ASN A C 1
ATOM 830 O O . ASN A 1 104 ? 4.943 9.946 8.949 1.00 94.44 104 ASN A O 1
ATOM 834 N N . GLY A 1 105 ? 3.962 10.319 10.940 1.00 90.75 105 GLY A N 1
ATOM 835 C CA . GLY A 1 105 ? 3.481 11.654 10.595 1.00 90.75 105 GLY A CA 1
ATOM 836 C C . GLY A 1 105 ? 2.435 11.577 9.480 1.00 90.75 105 GLY A C 1
ATOM 837 O O . GLY A 1 105 ? 1.388 10.956 9.647 1.00 90.75 105 GLY A O 1
ATOM 838 N N . THR A 1 106 ? 2.723 12.194 8.335 1.00 91.50 106 THR A N 1
ATOM 839 C CA . THR A 1 106 ? 1.856 12.186 7.145 1.00 91.50 106 THR A CA 1
ATOM 840 C C . THR A 1 106 ? 2.124 11.017 6.198 1.00 91.50 106 THR A C 1
ATOM 842 O O . THR A 1 106 ? 1.370 10.831 5.249 1.00 91.50 106 THR A O 1
ATOM 845 N N . HIS A 1 107 ? 3.176 10.227 6.413 1.00 93.75 107 HIS A N 1
ATOM 846 C CA . HIS A 1 107 ? 3.545 9.152 5.494 1.00 93.75 107 HIS A CA 1
ATOM 847 C C . HIS A 1 107 ? 2.900 7.846 5.935 1.00 93.75 107 HIS A C 1
ATOM 849 O O . HIS A 1 107 ? 3.170 7.383 7.040 1.00 93.75 107 HIS A O 1
ATOM 855 N N . VAL A 1 108 ? 2.065 7.246 5.094 1.00 96.06 108 VAL A N 1
ATOM 856 C CA . VAL A 1 108 ? 1.501 5.911 5.327 1.00 96.06 108 VAL A CA 1
ATOM 857 C C . VAL A 1 108 ? 2.550 4.895 4.906 1.00 96.06 108 VAL A C 1
ATOM 859 O O . VAL A 1 108 ? 2.981 4.920 3.758 1.00 96.06 108 VAL A O 1
ATOM 862 N N . THR A 1 109 ? 2.994 4.062 5.846 1.00 95.94 109 THR A N 1
ATOM 863 C CA . THR A 1 109 ? 4.233 3.276 5.707 1.00 95.94 109 THR A CA 1
ATOM 864 C C . THR A 1 109 ? 4.054 1.782 5.909 1.00 95.94 109 THR A C 1
ATOM 866 O O . THR A 1 109 ? 4.956 1.028 5.553 1.00 95.94 109 THR A O 1
ATOM 869 N N . LYS A 1 110 ? 2.944 1.334 6.505 1.00 95.81 110 LYS A N 1
ATOM 870 C CA . LYS A 1 110 ? 2.774 -0.074 6.879 1.00 95.81 110 LYS A CA 1
ATOM 871 C C . LYS A 1 110 ? 1.312 -0.504 6.850 1.00 95.81 110 LYS A C 1
ATOM 873 O O . LYS A 1 110 ? 0.420 0.300 7.117 1.00 95.81 110 LYS A O 1
ATOM 878 N N . ILE A 1 111 ? 1.109 -1.778 6.549 1.00 96.56 111 ILE A N 1
ATOM 879 C CA . ILE A 1 111 ? -0.168 -2.482 6.503 1.00 96.56 111 ILE A CA 1
ATOM 880 C C . ILE A 1 111 ? 0.013 -3.859 7.155 1.00 96.56 111 ILE A C 1
ATOM 882 O O . ILE A 1 111 ? 1.066 -4.471 7.002 1.00 96.56 111 ILE A O 1
ATOM 886 N N . GLU A 1 112 ? -0.978 -4.317 7.911 1.00 95.56 112 GLU A N 1
ATOM 887 C CA . GLU A 1 112 ? -1.000 -5.630 8.561 1.00 95.56 112 GLU A CA 1
ATOM 888 C C . GLU A 1 112 ? -2.418 -6.198 8.520 1.00 95.56 112 GLU A C 1
ATOM 890 O O . GLU A 1 112 ? -3.379 -5.471 8.785 1.00 95.56 112 GLU A O 1
ATOM 895 N N . LEU A 1 113 ? -2.540 -7.494 8.228 1.00 93.88 113 LEU A N 1
ATOM 896 C CA . LEU A 1 113 ? -3.781 -8.239 8.428 1.00 93.88 113 LEU A CA 1
ATOM 897 C C . LEU A 1 113 ? -3.920 -8.585 9.911 1.00 93.88 113 LEU A C 1
ATOM 899 O O . LEU A 1 113 ? -2.942 -8.944 10.568 1.00 93.88 113 LEU A O 1
ATOM 903 N N . MET A 1 114 ? -5.129 -8.464 10.442 1.00 90.88 114 MET A N 1
ATOM 904 C CA . MET A 1 114 ? -5.445 -8.967 11.772 1.00 90.88 114 MET A CA 1
ATOM 905 C C . MET A 1 114 ? -5.724 -10.468 11.667 1.00 90.88 114 MET A C 1
ATOM 907 O O . MET A 1 114 ? -6.619 -10.873 10.932 1.00 90.88 114 MET A O 1
ATOM 911 N N . GLU A 1 115 ? -4.941 -11.287 12.370 1.00 76.88 115 GLU A N 1
ATOM 912 C CA . GLU A 1 115 ? -5.281 -12.699 12.578 1.00 76.88 115 GLU A CA 1
ATOM 913 C C . GLU A 1 115 ? -6.525 -12.781 13.485 1.00 76.88 115 GLU A C 1
ATOM 915 O O . GLU A 1 115 ? -6.629 -12.006 14.444 1.00 76.88 115 GLU A O 1
ATOM 920 N N . GLU A 1 116 ? -7.471 -13.667 13.144 1.00 58.66 116 GLU A N 1
ATOM 921 C CA . GLU A 1 116 ? -8.651 -13.992 13.971 1.00 58.66 116 GLU A CA 1
ATOM 922 C C . GLU A 1 116 ? -8.273 -14.619 15.321 1.00 58.66 116 GLU A C 1
ATOM 924 O O . GLU A 1 116 ? -7.350 -15.468 15.360 1.00 58.66 116 GLU A O 1
#

Foldseek 3Di:
DPPQDWDWQAAQPLAEPDPPDDDDDDQHRRLAGEDLQNLQVCCCPVVVDHDDLVNQVPPPVVDPDSSVSVVVVCVVVVNCPPVVSVVVNVCSNHPDPQKTWIDRRRYTRDIDGHDD

Secondary structure (DSSP, 8-state):
------EEPPTTTTS-SSS--S---TTEETTEEE-HHHHHHHHHHHH-----HHHHTTSSTT---HHHHHHHHHHHTTSS-HHHHHHHHHHHHS--TTEEEEEETTEEEEEEEPP-